Protein AF-A0A5B0G962-F1 (afdb_monomer)

Radius of gyration: 13.4 Å; Cα contacts (8 Å, |Δi|>4): 109; chains: 1; bounding box: 37×18×35 Å

Sequence (103 aa):
MNYVNLIIAFAFLAAAIVNLIGPPAIRAEFAKWGYPGWFRVTVATVELVGSILLFAPGAQRLGALILLVLTLGILASFARSKEWMRMQYPLVLLFLLATNVAA

Organism: NCBI:txid2603818

pLDDT: mean 95.38, std 4.85, range [69.88, 98.5]

Solvent-accessible surface area (backbone atoms only — not comparable to full-atom values): 5449 Å² total; per-residue (Å²): 131,59,72,66,49,54,54,52,22,52,53,31,39,52,49,14,50,52,35,59,72,42,54,72,70,55,49,49,51,41,49,73,73,72,44,60,83,64,52,44,46,52,50,15,51,52,29,38,52,17,25,53,24,43,73,38,89,94,36,30,59,60,11,33,51,52,45,39,57,51,41,52,51,52,50,51,50,34,58,75,71,66,40,67,85,68,41,60,62,56,51,53,52,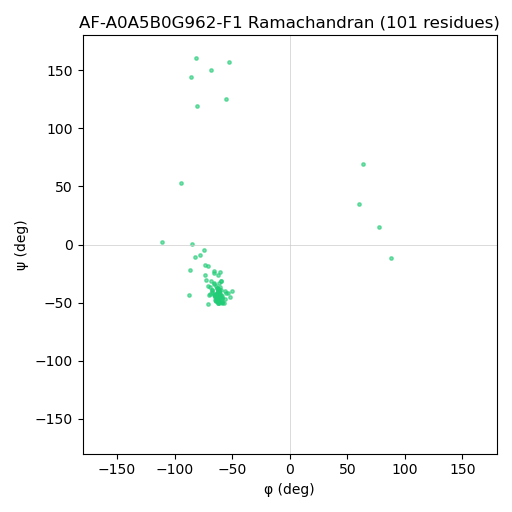40,51,54,30,54,57,56,59,75,105

Mean predicted aligned error: 2.64 Å

Foldseek 3Di:
DDPLLVVLLVVLLVQLVCLCVPDVVNQVLCVLLVHDSCVSNVLSVLSNVLSVLCVDPPRVLVSLVSVLVSLVVVVVSCVVVVVVVVCPVSVVSNVSSVVVNVD

Nearest PDB structures (foldseek):
  8tyw-assembly1_A  TM=3.397E-01  e=3.369E+00  Homo sapiens
  8t1w-assembly1_A  TM=2.686E-01  e=4.172E+00  Homo sapiens

Secondary structure (DSSP, 8-state):
--HHHHHHHHHHHHHHHHHHH--HHHHHHHHHTT--TTHHHHHHHHHHHHHHHTTSTTTHHHHHHHHHHHHHHHHHHHHHTT-GGGGHHHHHHHHHHHHHHT-

InterPro domains:
  IPR032808 DoxX family [PF13564] (5-98)

Structure (mmCIF, N/CA/C/O backbone):
data_AF-A0A5B0G962-F1
#
_entry.id   AF-A0A5B0G962-F1
#
loop_
_atom_site.group_PDB
_atom_site.id
_atom_site.type_symbol
_atom_site.label_atom_id
_atom_site.label_alt_id
_atom_site.label_comp_id
_atom_site.label_asym_id
_atom_site.label_entity_id
_atom_site.label_seq_id
_atom_site.pdbx_PDB_ins_code
_atom_site.Cartn_x
_atom_site.Cartn_y
_atom_site.Cartn_z
_atom_site.occupancy
_atom_site.B_iso_or_equiv
_atom_site.auth_seq_id
_atom_site.auth_comp_id
_atom_site.auth_asym_id
_atom_site.auth_atom_id
_atom_site.pdbx_PDB_model_num
ATOM 1 N N . MET A 1 1 ? -14.537 6.849 13.312 1.00 69.88 1 MET A N 1
ATOM 2 C CA . MET A 1 1 ? -13.204 6.492 12.773 1.00 69.88 1 MET A CA 1
ATOM 3 C C . MET A 1 1 ? -12.146 7.210 13.583 1.00 69.88 1 MET A C 1
ATOM 5 O O . MET A 1 1 ? -12.357 8.375 13.891 1.00 69.88 1 MET A O 1
ATOM 9 N N . ASN A 1 2 ? -11.051 6.540 13.940 1.00 86.06 2 ASN A N 1
ATOM 10 C CA . ASN A 1 2 ? -9.914 7.196 14.590 1.00 86.06 2 ASN A CA 1
ATOM 11 C C . ASN A 1 2 ? -9.018 7.890 13.539 1.00 86.06 2 ASN A C 1
ATOM 13 O O . ASN A 1 2 ? -9.081 7.573 12.349 1.00 86.06 2 ASN A O 1
ATOM 17 N N . TYR A 1 3 ? -8.189 8.845 13.973 1.00 91.69 3 TYR A N 1
ATOM 18 C CA . TYR A 1 3 ? -7.291 9.586 13.075 1.00 91.69 3 TYR A CA 1
ATOM 19 C C . TYR A 1 3 ? -6.300 8.671 12.340 1.00 91.69 3 TYR A C 1
ATOM 21 O O . TYR A 1 3 ? -5.965 8.926 11.187 1.00 91.69 3 TYR A O 1
ATOM 29 N N . VAL A 1 4 ? -5.892 7.566 12.972 1.00 92.94 4 VAL A N 1
ATOM 30 C CA . VAL A 1 4 ? -5.001 6.561 12.376 1.00 92.94 4 VAL A CA 1
ATOM 31 C C . VAL A 1 4 ? -5.627 5.935 11.125 1.00 92.94 4 VAL A C 1
ATOM 33 O O . VAL A 1 4 ? -4.970 5.894 10.087 1.00 92.94 4 VAL A O 1
ATOM 36 N N . ASN A 1 5 ? -6.905 5.533 11.168 1.00 93.44 5 ASN A N 1
ATOM 37 C CA . ASN A 1 5 ? -7.604 4.996 9.994 1.00 93.44 5 ASN A CA 1
ATOM 38 C C . ASN A 1 5 ? -7.657 6.001 8.850 1.00 93.44 5 ASN A C 1
ATOM 40 O O . ASN A 1 5 ? -7.506 5.599 7.705 1.00 93.44 5 ASN A O 1
ATOM 44 N N . LEU A 1 6 ? -7.862 7.289 9.143 1.00 94.94 6 LEU A N 1
ATOM 45 C CA . LEU A 1 6 ? -7.884 8.322 8.107 1.00 94.94 6 LEU A CA 1
ATOM 46 C C . LEU A 1 6 ? -6.517 8.442 7.428 1.00 94.94 6 LEU A C 1
ATOM 48 O O . LEU A 1 6 ? -6.445 8.403 6.203 1.00 94.94 6 LEU A O 1
ATOM 52 N N . ILE A 1 7 ? -5.439 8.525 8.212 1.00 96.19 7 ILE A N 1
ATOM 53 C CA . ILE A 1 7 ? -4.071 8.632 7.685 1.00 96.19 7 ILE A CA 1
ATOM 54 C C . ILE A 1 7 ? -3.743 7.430 6.794 1.00 96.19 7 ILE A C 1
ATOM 56 O O . ILE A 1 7 ? -3.307 7.608 5.658 1.00 96.19 7 ILE A O 1
ATOM 60 N N . ILE A 1 8 ? -3.993 6.213 7.287 1.00 97.06 8 ILE A N 1
ATOM 61 C CA . ILE A 1 8 ? -3.739 4.977 6.540 1.00 97.06 8 ILE A CA 1
ATOM 62 C C . ILE A 1 8 ? -4.603 4.938 5.276 1.00 97.06 8 ILE A C 1
ATOM 64 O O . ILE A 1 8 ? -4.085 4.715 4.184 1.00 97.06 8 ILE A O 1
ATOM 68 N N . ALA A 1 9 ? -5.910 5.178 5.398 1.00 97.06 9 ALA A N 1
ATOM 69 C CA . ALA A 1 9 ? -6.825 5.058 4.273 1.00 97.06 9 ALA A CA 1
ATOM 70 C C . ALA A 1 9 ? -6.473 6.033 3.146 1.00 97.06 9 ALA A C 1
ATOM 72 O O . ALA A 1 9 ? -6.408 5.615 1.995 1.00 97.06 9 ALA A O 1
ATOM 73 N N . PHE A 1 10 ? -6.171 7.298 3.454 1.00 97.88 10 PHE A N 1
ATOM 74 C CA . PHE A 1 10 ? -5.778 8.266 2.428 1.00 97.88 10 PHE A CA 1
ATOM 75 C C . PHE A 1 10 ? -4.403 7.971 1.821 1.00 97.88 10 PHE A C 1
ATOM 77 O O . PHE A 1 10 ? -4.236 8.134 0.613 1.00 97.88 10 PHE A O 1
ATOM 84 N N . ALA A 1 11 ? -3.439 7.494 2.616 1.00 97.94 11 ALA A N 1
ATOM 85 C CA . ALA A 1 11 ? -2.137 7.064 2.110 1.00 97.94 11 ALA A CA 1
ATOM 86 C C . ALA A 1 11 ? -2.276 5.935 1.074 1.00 97.94 11 ALA A C 1
ATOM 88 O O . ALA A 1 11 ? -1.755 6.042 -0.037 1.00 97.94 11 ALA A O 1
ATOM 89 N N . PHE A 1 12 ? -3.040 4.891 1.406 1.00 98.31 12 PHE A N 1
ATOM 90 C CA . PHE A 1 12 ? -3.275 3.770 0.495 1.00 98.31 12 PHE A CA 1
ATOM 91 C C . PHE A 1 12 ? -4.202 4.119 -0.667 1.00 98.31 12 PHE A C 1
ATOM 93 O O . PHE A 1 12 ? -4.011 3.592 -1.756 1.00 98.31 12 PHE A O 1
ATOM 100 N N . LEU A 1 13 ? -5.152 5.040 -0.493 1.00 98.00 13 LEU A N 1
ATOM 101 C CA . LEU A 1 13 ? -5.981 5.523 -1.596 1.00 98.00 13 LEU A CA 1
ATOM 102 C C . LEU A 1 13 ? -5.135 6.276 -2.634 1.00 98.00 13 LEU A C 1
ATOM 104 O O . LEU A 1 13 ? -5.276 6.047 -3.835 1.00 98.00 13 LEU A O 1
ATOM 108 N N . ALA A 1 14 ? -4.215 7.134 -2.184 1.00 98.12 14 ALA A N 1
ATOM 109 C CA . ALA A 1 14 ? -3.275 7.816 -3.069 1.00 98.12 14 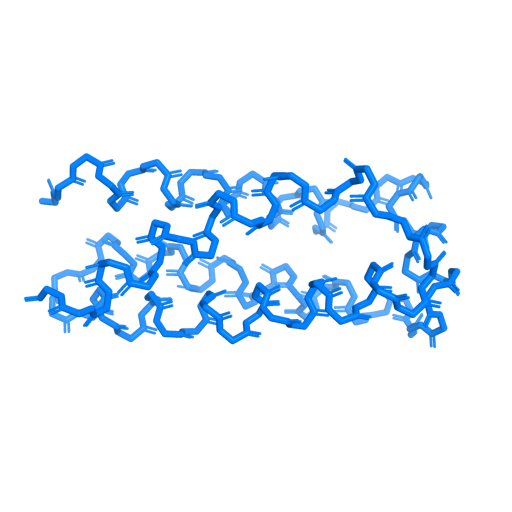ALA A CA 1
ATOM 110 C C . ALA A 1 14 ? -2.343 6.819 -3.779 1.00 98.12 14 ALA A C 1
ATOM 112 O O . ALA A 1 14 ? -2.156 6.915 -4.995 1.00 98.12 14 ALA A O 1
ATOM 113 N N . ALA A 1 15 ? -1.813 5.832 -3.047 1.00 97.75 15 ALA A N 1
ATOM 114 C CA . ALA A 1 15 ? -1.004 4.757 -3.619 1.00 97.75 15 ALA A CA 1
ATOM 115 C C . ALA A 1 15 ? -1.783 3.961 -4.677 1.00 97.75 15 ALA A C 1
ATOM 117 O O . ALA A 1 15 ? -1.284 3.790 -5.789 1.00 97.75 15 ALA A O 1
ATOM 118 N N . ALA A 1 16 ? -3.035 3.593 -4.389 1.00 98.25 16 ALA A N 1
ATOM 119 C CA . ALA A 1 16 ? -3.911 2.883 -5.310 1.00 98.25 16 ALA A CA 1
ATOM 120 C C . ALA A 1 16 ? -4.129 3.671 -6.606 1.00 98.25 16 ALA A C 1
ATOM 122 O O . ALA A 1 16 ? -4.020 3.109 -7.693 1.00 98.25 16 ALA A O 1
ATOM 123 N N . ILE A 1 17 ? -4.379 4.982 -6.522 1.00 98.31 17 ILE A N 1
ATOM 124 C CA . ILE A 1 17 ? -4.552 5.845 -7.701 1.00 98.31 17 ILE A CA 1
ATOM 125 C C . ILE A 1 17 ? -3.273 5.872 -8.545 1.00 98.31 17 ILE A C 1
ATOM 127 O O . ILE A 1 17 ? -3.324 5.659 -9.759 1.00 98.31 17 ILE A O 1
ATOM 131 N N . VAL A 1 18 ? -2.113 6.082 -7.916 1.00 97.94 18 VAL A N 1
ATOM 132 C CA . VAL A 1 18 ? -0.812 6.089 -8.604 1.00 97.94 18 VAL A CA 1
ATOM 133 C C . VAL A 1 18 ? -0.532 4.729 -9.253 1.00 97.94 18 VAL A C 1
ATOM 135 O O . VAL A 1 18 ? -0.132 4.663 -10.421 1.00 97.94 18 VAL A O 1
ATOM 138 N N . ASN A 1 19 ? -0.817 3.642 -8.536 1.00 97.75 19 ASN A N 1
ATOM 139 C CA . ASN A 1 19 ? -0.710 2.276 -9.025 1.00 97.75 19 ASN A CA 1
ATOM 140 C C . ASN A 1 19 ? -1.782 1.930 -10.059 1.00 97.75 19 ASN A C 1
ATOM 142 O O . ASN A 1 19 ? -1.560 1.002 -10.820 1.00 97.75 19 ASN A O 1
ATOM 146 N N . LEU A 1 20 ? -2.891 2.655 -10.189 1.00 97.31 20 LEU A N 1
ATOM 147 C CA . LEU A 1 20 ? -3.892 2.420 -11.234 1.00 97.31 20 LEU A CA 1
ATOM 148 C C . LEU A 1 20 ? -3.557 3.185 -12.522 1.00 97.31 20 LEU A C 1
ATOM 150 O O . LEU A 1 20 ? -3.545 2.592 -13.604 1.00 97.31 20 LEU A O 1
ATOM 154 N N . ILE A 1 21 ? -3.142 4.451 -12.402 1.00 97.81 21 ILE A N 1
ATOM 155 C CA . ILE A 1 21 ? -2.657 5.282 -13.520 1.00 97.81 21 ILE A CA 1
ATOM 156 C C . ILE A 1 21 ? -1.388 4.667 -14.127 1.00 97.81 21 ILE A C 1
ATOM 158 O O . ILE A 1 21 ? -1.290 4.428 -15.334 1.00 97.81 21 ILE A O 1
ATOM 162 N N . GLY A 1 22 ? -0.416 4.354 -13.270 1.00 97.00 22 GLY A N 1
ATOM 163 C CA . GLY A 1 22 ? 0.872 3.789 -13.662 1.00 97.00 22 GLY A CA 1
ATOM 164 C C . GLY A 1 22 ? 1.673 4.732 -14.535 1.00 97.00 22 GLY A C 1
ATOM 165 O O . GLY A 1 22 ? 1.874 4.426 -15.714 1.00 97.00 22 GLY A O 1
ATOM 166 N N . PRO A 1 23 ? 2.163 5.849 -13.981 1.00 97.62 23 PRO A N 1
ATOM 167 C CA . PRO A 1 23 ? 3.187 6.646 -14.638 1.00 97.62 23 PRO A CA 1
ATOM 168 C C . PRO A 1 23 ? 4.399 5.782 -15.040 1.00 97.62 23 PRO A C 1
ATOM 170 O O . PRO A 1 23 ? 4.644 4.746 -14.408 1.00 97.62 23 PRO A O 1
ATOM 173 N N . PRO A 1 24 ? 5.202 6.203 -16.036 1.00 97.75 24 PRO A N 1
ATOM 174 C CA . PRO A 1 24 ? 6.362 5.440 -16.505 1.00 97.75 24 PRO A CA 1
ATOM 175 C C . PRO A 1 24 ? 7.308 4.990 -15.382 1.00 97.75 24 PRO A C 1
ATOM 177 O O . PRO A 1 24 ? 7.729 3.836 -15.372 1.00 97.75 24 PRO A O 1
ATOM 180 N N . ALA A 1 25 ? 7.558 5.852 -14.390 1.00 96.31 25 ALA A N 1
ATOM 181 C CA . ALA A 1 25 ? 8.395 5.533 -13.231 1.00 96.31 25 ALA A CA 1
ATOM 182 C C . ALA A 1 25 ? 7.852 4.353 -12.402 1.00 96.31 25 ALA A C 1
ATOM 184 O O . ALA A 1 25 ? 8.606 3.460 -12.031 1.00 96.31 25 ALA A O 1
ATOM 185 N N . ILE A 1 26 ? 6.536 4.300 -12.169 1.00 96.81 26 ILE A N 1
ATOM 186 C CA . ILE A 1 26 ? 5.903 3.207 -11.415 1.00 96.81 26 ILE A CA 1
ATOM 187 C C . ILE A 1 26 ? 5.960 1.905 -12.213 1.00 96.81 26 ILE A C 1
ATOM 189 O O . ILE A 1 26 ? 6.288 0.856 -11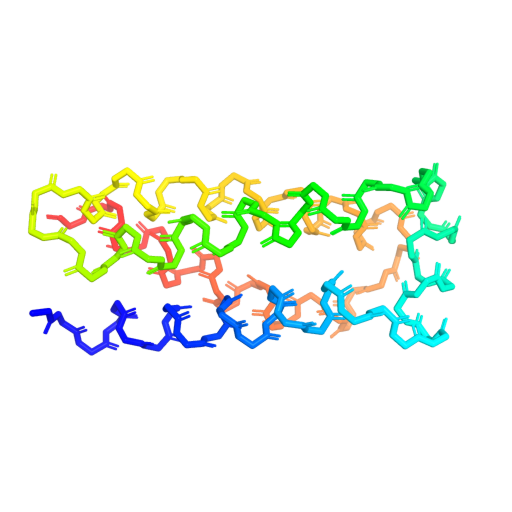.667 1.00 96.81 26 ILE A O 1
ATOM 193 N N . ARG A 1 27 ? 5.692 1.954 -13.524 1.00 97.44 27 ARG A N 1
ATOM 194 C CA . ARG A 1 27 ? 5.794 0.763 -14.387 1.00 97.44 27 ARG A CA 1
ATOM 195 C C . ARG A 1 27 ? 7.217 0.206 -14.415 1.00 97.44 27 ARG A C 1
ATOM 197 O O . ARG A 1 27 ? 7.384 -1.010 -14.347 1.00 97.44 27 ARG A O 1
ATOM 204 N N . ALA A 1 28 ? 8.218 1.085 -14.478 1.00 96.56 28 ALA A N 1
ATOM 205 C CA . ALA A 1 28 ? 9.624 0.703 -14.429 1.00 96.56 28 ALA A CA 1
ATOM 206 C C . ALA A 1 28 ? 9.993 0.039 -13.094 1.00 96.56 28 ALA A C 1
ATOM 208 O O . ALA A 1 28 ? 10.738 -0.937 -13.096 1.00 96.56 28 ALA A O 1
ATOM 209 N N . GLU A 1 29 ? 9.433 0.502 -11.974 1.00 95.25 29 GLU A N 1
ATOM 210 C CA . GLU A 1 29 ? 9.670 -0.106 -10.662 1.00 95.25 29 GLU A CA 1
ATOM 211 C C . GLU A 1 29 ? 9.134 -1.545 -10.586 1.00 95.25 29 GLU A C 1
ATOM 213 O O . GLU A 1 29 ? 9.863 -2.464 -10.219 1.00 95.25 29 GLU A O 1
ATOM 218 N N . PHE A 1 30 ? 7.889 -1.773 -11.020 1.00 96.50 30 PHE A N 1
ATOM 219 C CA . PHE A 1 30 ? 7.312 -3.123 -11.055 1.00 96.50 30 PHE A CA 1
ATOM 220 C C . PHE A 1 30 ? 8.088 -4.057 -11.995 1.00 96.50 30 PHE A C 1
ATOM 222 O O . PHE A 1 30 ? 8.332 -5.211 -11.642 1.00 96.50 30 PHE A O 1
ATOM 229 N N . ALA A 1 31 ? 8.531 -3.554 -13.153 1.00 96.81 31 ALA A N 1
ATOM 230 C CA . ALA A 1 31 ? 9.371 -4.314 -14.077 1.00 96.81 31 ALA A CA 1
ATOM 231 C C . ALA A 1 31 ? 10.740 -4.660 -13.464 1.00 96.81 31 ALA A C 1
ATOM 233 O O . ALA A 1 31 ? 11.194 -5.797 -13.572 1.00 96.81 31 ALA A O 1
ATOM 234 N N . LYS A 1 32 ? 11.373 -3.711 -12.763 1.00 95.69 32 LYS A N 1
ATOM 235 C CA . LYS A 1 32 ? 12.635 -3.909 -12.031 1.00 95.69 32 LYS A CA 1
ATOM 236 C C . LYS A 1 32 ? 12.507 -4.970 -10.937 1.00 95.69 32 LYS A C 1
ATOM 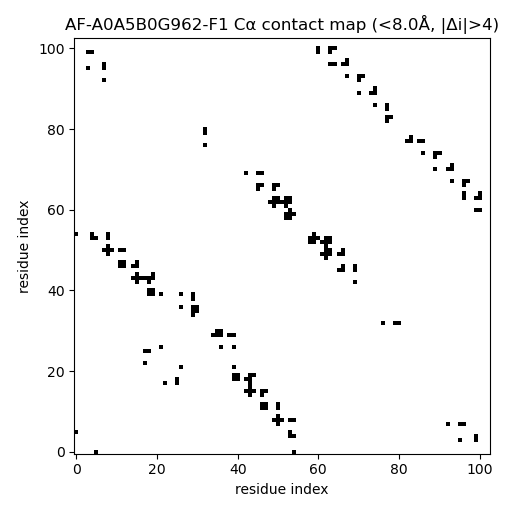238 O O . LYS A 1 32 ? 13.440 -5.741 -10.729 1.00 95.69 32 LYS A O 1
ATOM 243 N N . TRP A 1 33 ? 11.366 -5.045 -10.255 1.00 95.75 33 TRP A N 1
ATOM 244 C CA . TRP A 1 33 ? 11.087 -6.101 -9.274 1.00 95.75 33 TRP A CA 1
ATOM 245 C C . TRP A 1 33 ? 10.780 -7.468 -9.910 1.00 95.75 33 TRP A C 1
ATOM 247 O O . TRP A 1 33 ? 10.649 -8.460 -9.193 1.00 95.75 33 TRP A O 1
ATOM 257 N N . GLY A 1 34 ? 10.703 -7.542 -11.243 1.00 96.19 34 GLY A N 1
ATOM 258 C CA . GLY A 1 34 ? 10.389 -8.761 -11.986 1.00 96.19 34 GLY A CA 1
ATOM 259 C C . GLY A 1 34 ? 8.902 -9.115 -11.978 1.00 96.19 34 GLY A C 1
ATOM 260 O O . GLY A 1 34 ? 8.546 -10.246 -12.305 1.00 96.19 34 GLY A O 1
ATOM 261 N N . TYR A 1 35 ? 8.027 -8.178 -11.598 1.00 96.31 35 TYR A N 1
ATOM 262 C CA . TYR A 1 35 ? 6.586 -8.392 -11.622 1.00 96.31 35 TYR A CA 1
ATOM 263 C C . TYR A 1 35 ? 6.001 -8.085 -13.005 1.00 96.31 35 TYR A C 1
ATOM 265 O O . TYR A 1 35 ? 6.426 -7.136 -13.671 1.00 96.31 35 TYR A O 1
ATOM 273 N N . PRO A 1 36 ? 4.983 -8.842 -13.446 1.00 95.50 36 PRO A N 1
ATOM 274 C CA . PRO A 1 36 ? 4.305 -8.546 -14.696 1.00 95.50 36 PRO A CA 1
ATOM 275 C C . PRO A 1 36 ? 3.514 -7.234 -14.582 1.00 95.50 36 PRO A C 1
ATOM 277 O O . PRO A 1 36 ? 3.002 -6.885 -13.519 1.00 95.50 36 PRO A O 1
ATOM 280 N N . GLY A 1 37 ? 3.355 -6.512 -15.695 1.00 90.81 37 GLY A N 1
ATOM 281 C CA . GLY A 1 37 ? 2.752 -5.171 -15.691 1.00 90.81 37 GLY A CA 1
ATOM 282 C C . GLY A 1 37 ? 1.308 -5.096 -15.168 1.00 90.81 37 GLY A C 1
ATOM 283 O O . GLY A 1 37 ? 0.888 -4.039 -14.691 1.00 90.81 37 GLY A O 1
ATOM 284 N N . TRP A 1 38 ? 0.556 -6.202 -15.217 1.00 94.56 38 TRP A N 1
ATOM 285 C CA . TRP A 1 38 ? -0.797 -6.296 -14.657 1.00 94.56 38 TRP A CA 1
ATOM 286 C C . TRP A 1 38 ? -0.801 -6.357 -13.124 1.00 94.56 38 TRP A C 1
ATOM 288 O O . TRP A 1 38 ? -1.763 -5.903 -12.508 1.00 94.56 38 TRP A O 1
ATOM 298 N N . PHE A 1 39 ? 0.277 -6.844 -12.496 1.00 96.81 39 PHE A N 1
ATOM 299 C CA . PHE A 1 39 ? 0.348 -7.026 -11.044 1.00 96.81 39 PHE A CA 1
ATOM 300 C C . PHE A 1 39 ? 0.194 -5.702 -10.293 1.00 96.81 39 PHE A C 1
ATOM 302 O O . PHE A 1 39 ? -0.453 -5.642 -9.253 1.00 96.81 39 PHE A O 1
ATOM 309 N N . ARG A 1 40 ? 0.689 -4.608 -10.879 1.00 97.19 40 ARG A N 1
ATOM 310 C CA . ARG A 1 40 ? 0.466 -3.242 -10.391 1.00 97.19 40 ARG A CA 1
ATOM 311 C C . ARG A 1 40 ? -1.027 -2.919 -10.210 1.00 97.19 40 ARG A C 1
ATOM 313 O O . ARG A 1 40 ? -1.400 -2.314 -9.212 1.00 97.19 40 ARG A O 1
ATOM 3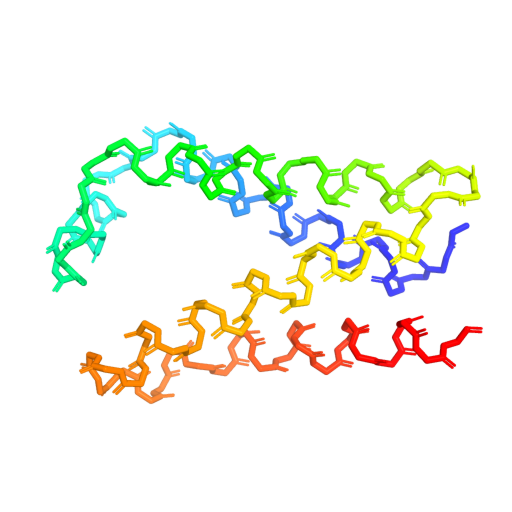20 N N . VAL A 1 41 ? -1.882 -3.338 -11.146 1.00 97.88 41 VAL A N 1
ATOM 321 C CA . VAL A 1 41 ? -3.338 -3.113 -11.072 1.00 97.88 41 VAL A CA 1
ATOM 322 C C . VAL A 1 41 ? -3.967 -3.985 -9.984 1.00 97.88 41 VAL A C 1
ATOM 324 O O . VAL A 1 41 ? -4.868 -3.532 -9.280 1.00 97.88 41 VAL A O 1
ATOM 327 N N . THR A 1 42 ? -3.465 -5.206 -9.788 1.00 98.00 42 THR A N 1
ATOM 328 C CA . THR A 1 42 ? -3.865 -6.060 -8.661 1.00 98.00 42 THR A CA 1
ATOM 329 C C . THR A 1 42 ? -3.523 -5.404 -7.326 1.00 98.00 42 THR A C 1
ATOM 331 O 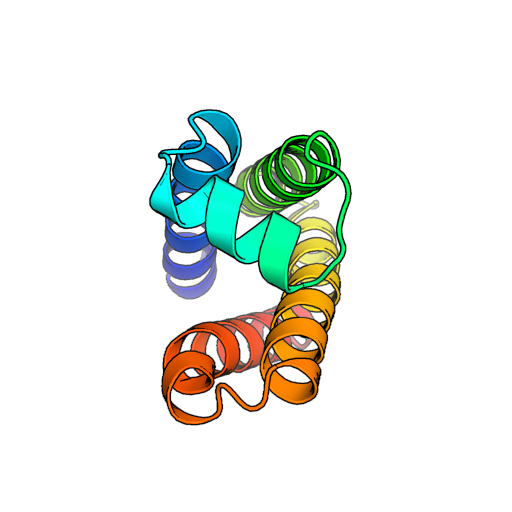O . THR A 1 42 ? -4.403 -5.291 -6.479 1.00 98.00 42 THR A O 1
ATOM 334 N N . VAL A 1 43 ? -2.295 -4.898 -7.164 1.00 98.06 43 VAL A N 1
ATOM 335 C CA . VAL A 1 43 ? -1.877 -4.141 -5.971 1.00 98.06 43 VAL A CA 1
ATOM 336 C C . VAL A 1 43 ? -2.793 -2.935 -5.758 1.00 98.06 43 VAL A C 1
ATOM 338 O O . VAL A 1 43 ? -3.382 -2.824 -4.689 1.00 98.06 43 VAL A O 1
ATOM 341 N N . ALA A 1 44 ? -3.025 -2.117 -6.792 1.00 98.25 44 ALA A N 1
ATOM 342 C CA . ALA A 1 44 ? -3.926 -0.963 -6.715 1.00 98.25 44 ALA A CA 1
ATOM 343 C C . ALA A 1 44 ? -5.340 -1.341 -6.246 1.00 98.25 44 ALA A C 1
ATOM 345 O O . ALA A 1 44 ? -5.942 -0.646 -5.433 1.00 98.25 44 ALA A O 1
ATOM 346 N N . THR A 1 45 ? -5.873 -2.456 -6.750 1.00 98.38 45 THR A N 1
ATOM 347 C CA . THR A 1 45 ? -7.212 -2.939 -6.388 1.00 98.38 45 THR A CA 1
ATOM 348 C C . THR A 1 45 ? -7.263 -3.352 -4.920 1.00 98.38 45 THR A C 1
ATOM 350 O O . THR A 1 45 ? -8.206 -3.000 -4.216 1.00 98.38 45 THR A O 1
ATOM 353 N N . VAL A 1 46 ? -6.240 -4.057 -4.434 1.00 98.44 46 VAL A N 1
ATOM 354 C CA . VAL A 1 46 ? -6.158 -4.483 -3.031 1.00 98.44 46 VAL A CA 1
ATOM 355 C C . VAL A 1 46 ? -5.970 -3.283 -2.095 1.00 98.44 46 VAL A C 1
ATOM 357 O O . VAL A 1 46 ? -6.631 -3.217 -1.060 1.00 98.44 46 VAL A O 1
ATOM 360 N N . GLU A 1 47 ? -5.141 -2.304 -2.469 1.00 98.50 47 GLU A N 1
ATOM 361 C CA . GLU A 1 47 ? -4.973 -1.043 -1.730 1.00 98.50 47 GLU A CA 1
ATOM 362 C C . GLU A 1 47 ? -6.285 -0.245 -1.660 1.00 98.50 47 GLU A C 1
ATOM 364 O O . GLU A 1 47 ? -6.664 0.257 -0.598 1.00 98.50 47 GLU A O 1
ATOM 369 N N . LEU A 1 48 ? -7.019 -0.168 -2.774 1.00 98.38 48 LEU A N 1
ATOM 370 C CA . LEU A 1 48 ? -8.312 0.510 -2.846 1.00 98.38 48 LEU A CA 1
ATOM 371 C C . LEU A 1 48 ? -9.365 -0.189 -1.976 1.00 98.38 48 LEU A C 1
ATOM 373 O O . LEU A 1 48 ? -10.038 0.460 -1.181 1.00 98.38 48 LEU A O 1
ATOM 377 N N . VAL A 1 49 ? -9.490 -1.515 -2.077 1.00 98.31 49 VAL A N 1
ATOM 378 C CA . VAL A 1 49 ? -10.438 -2.285 -1.256 1.00 98.31 49 VAL A CA 1
ATOM 379 C C . VAL A 1 49 ? -10.091 -2.152 0.225 1.00 98.31 49 VAL A C 1
ATOM 381 O O . VAL A 1 49 ? -10.960 -1.822 1.029 1.00 98.31 49 VAL A O 1
ATOM 384 N N . GLY A 1 50 ? -8.822 -2.348 0.593 1.00 97.94 50 GLY A N 1
ATOM 385 C CA . GLY A 1 50 ? -8.371 -2.228 1.977 1.00 97.94 50 GLY A CA 1
ATOM 386 C C . GLY A 1 50 ? -8.627 -0.837 2.560 1.00 97.94 50 GLY A C 1
ATOM 387 O O . GLY A 1 50 ? -9.143 -0.729 3.672 1.00 97.94 50 GLY A O 1
ATOM 388 N N . SER A 1 51 ? -8.345 0.227 1.799 1.00 97.50 51 SER A N 1
ATOM 389 C CA . SER A 1 51 ? -8.595 1.608 2.236 1.00 97.50 51 SER A CA 1
ATOM 390 C C . SER A 1 51 ? -10.086 1.933 2.363 1.00 97.50 51 SER A C 1
ATOM 392 O O . SER A 1 51 ? -10.474 2.558 3.348 1.00 97.50 51 SER A O 1
ATOM 394 N N . ILE A 1 52 ? -10.944 1.458 1.452 1.00 97.00 52 ILE A N 1
ATOM 395 C CA . ILE A 1 52 ? -12.406 1.616 1.560 1.00 97.00 52 ILE A CA 1
ATOM 396 C C . ILE A 1 52 ? -12.948 0.893 2.800 1.00 97.00 52 ILE A C 1
ATOM 398 O O . ILE A 1 52 ? -13.764 1.452 3.536 1.00 97.00 52 ILE A O 1
ATOM 402 N N . LEU A 1 53 ? -12.467 -0.321 3.087 1.00 96.62 53 LEU A N 1
ATOM 403 C CA . LEU A 1 53 ? -12.895 -1.085 4.263 1.00 96.62 53 LEU A CA 1
ATOM 404 C C . LEU A 1 53 ? -12.556 -0.386 5.590 1.00 96.62 53 LEU A C 1
ATOM 406 O O . LEU A 1 53 ? -13.286 -0.563 6.563 1.00 96.62 53 LEU A O 1
ATOM 410 N N . LEU A 1 54 ? -11.522 0.464 5.641 1.00 96.00 54 LEU A N 1
ATOM 411 C CA . LEU A 1 54 ? -11.225 1.283 6.828 1.00 96.00 54 LEU A CA 1
ATOM 412 C C . LEU A 1 54 ? -12.310 2.331 7.135 1.00 96.00 54 LEU A C 1
ATOM 414 O O . LEU A 1 54 ? -12.428 2.758 8.290 1.00 96.00 54 LEU A O 1
ATOM 418 N N . PHE A 1 55 ? -13.111 2.725 6.139 1.00 93.88 55 PHE A N 1
ATOM 419 C CA . PHE A 1 55 ? -14.271 3.605 6.318 1.00 93.88 55 PHE A CA 1
ATOM 420 C C . PHE A 1 55 ? -15.551 2.840 6.687 1.00 93.88 55 PHE A C 1
ATOM 422 O O . PHE A 1 55 ? -16.456 3.425 7.282 1.00 93.88 55 PHE A O 1
ATOM 429 N N . ALA A 1 56 ? -15.633 1.542 6.381 1.00 92.94 56 ALA A N 1
ATOM 430 C CA . ALA A 1 56 ? -16.829 0.729 6.585 1.00 92.94 56 ALA A CA 1
ATOM 431 C C . ALA A 1 56 ? -16.976 0.258 8.051 1.00 92.94 56 ALA A C 1
ATOM 433 O O . ALA A 1 56 ? -16.111 -0.472 8.549 1.00 92.94 56 ALA A O 1
ATOM 434 N N . PRO A 1 57 ? -18.067 0.622 8.759 1.00 89.50 57 PRO A N 1
ATOM 435 C CA . PRO A 1 57 ? -18.339 0.148 10.117 1.00 89.50 57 PRO A CA 1
ATOM 436 C C . PRO A 1 57 ? -18.352 -1.384 10.213 1.00 89.50 57 PRO A C 1
ATOM 438 O O . PRO A 1 57 ? -19.089 -2.044 9.491 1.00 89.50 57 PRO A O 1
ATOM 441 N N . GLY A 1 58 ? -17.537 -1.949 11.107 1.00 91.38 58 GLY A N 1
ATOM 442 C CA . GLY A 1 58 ? -17.454 -3.394 11.345 1.00 91.38 58 GLY A CA 1
ATOM 443 C C . GLY A 1 58 ? -16.458 -4.137 10.449 1.00 91.38 58 GLY A C 1
ATOM 444 O O . GLY A 1 58 ? -16.116 -5.274 10.759 1.00 91.38 58 GLY A O 1
ATOM 445 N N . ALA A 1 59 ? -15.936 -3.507 9.390 1.00 94.25 59 ALA A N 1
ATOM 446 C CA . ALA A 1 59 ? -14.977 -4.127 8.471 1.00 94.25 59 ALA A CA 1
ATOM 447 C C . ALA A 1 59 ? -13.556 -3.540 8.559 1.00 94.25 59 ALA A C 1
ATOM 449 O O . ALA A 1 59 ? -12.655 -3.984 7.844 1.00 94.25 59 ALA A O 1
ATOM 450 N N . GLN A 1 60 ? -13.316 -2.581 9.461 1.00 94.94 60 GLN A N 1
ATOM 451 C CA . GLN A 1 60 ? -12.042 -1.858 9.517 1.00 94.94 60 GLN A CA 1
ATOM 452 C C . GLN A 1 60 ? -10.851 -2.771 9.817 1.00 94.94 60 GLN A C 1
ATOM 454 O O . GLN A 1 60 ? -9.815 -2.647 9.170 1.00 94.94 60 GLN A O 1
ATOM 459 N N . ARG A 1 61 ? -10.999 -3.729 10.743 1.00 94.75 61 ARG A N 1
ATOM 460 C CA . ARG A 1 61 ? -9.924 -4.688 11.059 1.00 94.75 61 ARG A CA 1
ATOM 461 C C . ARG A 1 61 ? -9.538 -5.539 9.850 1.00 94.75 61 ARG A C 1
ATOM 463 O O . ARG A 1 61 ? -8.356 -5.782 9.634 1.00 94.75 61 ARG A O 1
ATOM 470 N N . LEU A 1 62 ? -10.515 -5.946 9.036 1.00 96.62 62 LEU A N 1
ATOM 471 C CA . LEU A 1 62 ? -10.250 -6.684 7.801 1.00 96.62 62 LEU A CA 1
ATOM 472 C C . LEU A 1 62 ? -9.485 -5.813 6.796 1.00 96.62 62 LEU A C 1
ATOM 474 O O . LEU A 1 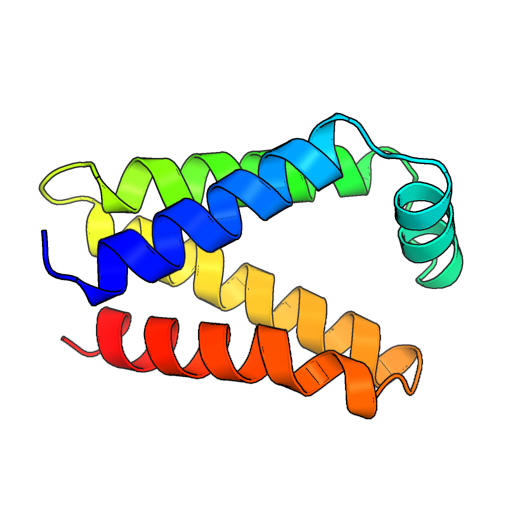62 ? -8.486 -6.265 6.241 1.00 96.62 62 LEU A O 1
ATOM 478 N N . GLY A 1 63 ? -9.904 -4.556 6.614 1.00 96.94 63 GLY A N 1
ATOM 479 C CA . GLY A 1 63 ? -9.184 -3.589 5.782 1.00 96.94 63 GLY A CA 1
ATOM 480 C C . GLY A 1 63 ? -7.732 -3.399 6.229 1.00 96.94 63 GLY A C 1
ATOM 481 O O . GLY A 1 63 ? -6.816 -3.500 5.415 1.00 96.94 63 GLY A O 1
ATOM 482 N N . ALA A 1 64 ? -7.506 -3.216 7.532 1.00 96.94 64 ALA A N 1
ATOM 483 C CA . ALA A 1 64 ? -6.170 -3.066 8.101 1.00 96.94 64 ALA A CA 1
ATOM 484 C C . ALA A 1 64 ? -5.300 -4.321 7.899 1.00 96.94 64 ALA A C 1
ATOM 486 O O . ALA A 1 64 ? -4.142 -4.199 7.511 1.00 96.94 64 ALA A O 1
ATOM 487 N N . LEU A 1 65 ? -5.847 -5.528 8.081 1.00 97.56 65 LEU A N 1
ATOM 488 C CA . LEU A 1 65 ? -5.119 -6.781 7.840 1.00 97.56 65 LEU A CA 1
ATOM 489 C C . LEU A 1 65 ? -4.704 -6.948 6.373 1.00 97.56 65 LEU A C 1
ATOM 491 O O . LEU A 1 65 ? -3.565 -7.322 6.096 1.00 97.56 65 LEU A O 1
ATOM 495 N N . ILE A 1 66 ? -5.601 -6.638 5.435 1.00 98.12 66 ILE A N 1
ATOM 496 C CA . ILE A 1 66 ? -5.306 -6.690 3.996 1.00 98.12 66 ILE A CA 1
ATOM 497 C C . ILE A 1 66 ? -4.138 -5.755 3.661 1.00 98.12 66 ILE A C 1
ATOM 499 O O . ILE A 1 66 ? -3.163 -6.170 3.029 1.00 98.12 66 ILE A O 1
ATOM 503 N N . LEU A 1 67 ? -4.211 -4.505 4.124 1.00 98.38 67 LEU A N 1
ATOM 504 C CA . LEU A 1 67 ? -3.168 -3.506 3.891 1.00 98.38 67 LEU A CA 1
ATOM 505 C C . LEU A 1 67 ? -1.852 -3.870 4.593 1.00 98.38 67 LEU A C 1
ATOM 507 O O . LEU A 1 67 ? -0.779 -3.613 4.047 1.00 98.38 67 LEU A O 1
ATOM 511 N N . LEU A 1 68 ? -1.905 -4.509 5.766 1.00 98.12 68 LEU A N 1
ATOM 512 C CA . LEU A 1 68 ? -0.725 -4.988 6.491 1.00 98.12 68 LEU A CA 1
ATOM 513 C C . LEU A 1 68 ? 0.040 -6.030 5.669 1.00 98.12 68 LEU A C 1
ATOM 515 O O . LEU A 1 68 ? 1.242 -5.878 5.448 1.00 98.12 68 LEU A O 1
ATOM 519 N N . VAL A 1 69 ? -0.658 -7.050 5.163 1.00 98.19 69 VAL A N 1
ATOM 520 C CA . VAL A 1 69 ? -0.058 -8.098 4.322 1.00 98.19 69 VAL A CA 1
ATOM 521 C C . VAL A 1 69 ? 0.530 -7.501 3.044 1.00 98.19 69 VAL A C 1
ATOM 523 O O . VAL A 1 69 ? 1.651 -7.835 2.658 1.00 98.19 69 VAL A O 1
ATOM 526 N N . LEU A 1 70 ? -0.185 -6.568 2.413 1.00 98.06 70 LEU A N 1
ATOM 527 C CA . LEU A 1 70 ? 0.302 -5.879 1.220 1.00 98.06 70 LEU A CA 1
ATOM 528 C C . LEU A 1 70 ? 1.576 -5.068 1.511 1.00 98.06 70 LEU A C 1
ATOM 530 O O . LEU A 1 70 ? 2.540 -5.139 0.748 1.00 98.06 70 LEU A O 1
ATOM 534 N N . THR A 1 71 ? 1.624 -4.364 2.645 1.00 98.38 71 THR A N 1
ATOM 535 C CA . THR A 1 71 ? 2.799 -3.585 3.076 1.00 98.38 71 THR A CA 1
ATOM 536 C C . THR A 1 71 ? 4.021 -4.473 3.298 1.00 98.38 71 THR A C 1
ATOM 538 O O . THR A 1 71 ? 5.131 -4.103 2.910 1.00 98.38 71 THR A O 1
ATOM 541 N N . LEU A 1 72 ? 3.834 -5.673 3.858 1.00 98.25 72 LEU A N 1
ATOM 542 C CA . LEU A 1 72 ? 4.908 -6.664 3.975 1.00 98.25 72 LEU A CA 1
ATOM 543 C C . LEU A 1 72 ? 5.440 -7.086 2.596 1.00 98.25 72 LEU A C 1
ATOM 545 O O . LEU A 1 72 ? 6.653 -7.186 2.413 1.00 98.25 72 LEU A O 1
ATOM 549 N N . GLY A 1 73 ? 4.560 -7.263 1.606 1.00 97.38 73 GLY A N 1
ATOM 550 C CA . GLY A 1 73 ? 4.955 -7.533 0.219 1.00 97.38 73 GLY A CA 1
ATOM 551 C C . GLY A 1 73 ? 5.762 -6.393 -0.420 1.00 97.38 73 GLY A C 1
ATOM 552 O O . GLY A 1 73 ? 6.756 -6.643 -1.110 1.00 97.38 73 GLY A O 1
ATOM 553 N N . ILE A 1 74 ? 5.393 -5.135 -0.149 1.00 96.56 74 ILE A N 1
ATOM 554 C CA . ILE A 1 74 ? 6.159 -3.954 -0.588 1.00 96.56 74 ILE A CA 1
ATOM 555 C C . ILE A 1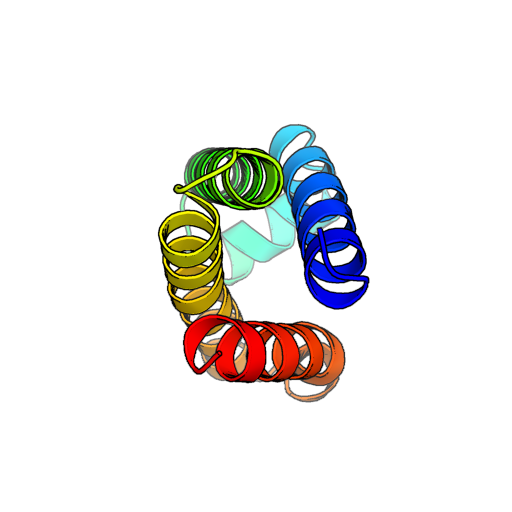 74 ? 7.558 -3.964 0.039 1.00 96.56 74 ILE A C 1
ATOM 557 O O . ILE A 1 74 ? 8.556 -3.818 -0.667 1.00 96.56 74 ILE A O 1
ATOM 561 N N . LEU A 1 75 ? 7.648 -4.181 1.353 1.00 97.75 75 LEU A N 1
ATOM 562 C CA . LEU A 1 75 ? 8.926 -4.236 2.067 1.00 97.75 75 LEU A CA 1
ATOM 563 C C . LEU A 1 75 ? 9.822 -5.370 1.559 1.00 97.75 75 LEU A C 1
ATOM 565 O O . LEU A 1 75 ? 11.015 -5.153 1.351 1.00 97.75 75 LEU A O 1
ATOM 569 N N . ALA A 1 76 ? 9.255 -6.547 1.286 1.00 97.19 76 ALA A N 1
ATOM 570 C CA . ALA A 1 76 ? 9.985 -7.658 0.679 1.00 97.19 76 ALA A CA 1
ATOM 571 C C . ALA A 1 76 ? 10.531 -7.293 -0.713 1.00 97.19 76 ALA A C 1
ATOM 573 O O . ALA A 1 76 ? 11.675 -7.620 -1.038 1.00 97.19 76 ALA A O 1
ATOM 574 N N . SER A 1 77 ? 9.746 -6.562 -1.512 1.00 96.38 77 SER A N 1
ATOM 575 C CA . SER A 1 77 ? 10.162 -6.088 -2.838 1.00 96.38 77 SER A CA 1
ATOM 576 C C . SER A 1 77 ? 11.340 -5.112 -2.736 1.00 96.38 77 SER A C 1
ATOM 578 O O . SER A 1 77 ? 12.354 -5.317 -3.403 1.00 96.38 77 SER A O 1
ATOM 580 N N . PHE A 1 78 ? 11.269 -4.132 -1.825 1.00 96.19 78 PHE A N 1
ATOM 581 C CA . PHE A 1 78 ? 12.380 -3.211 -1.554 1.00 96.19 78 PHE A CA 1
ATOM 582 C C . PHE A 1 78 ? 13.618 -3.904 -0.977 1.00 96.19 78 PHE A C 1
ATOM 584 O O . PHE A 1 78 ? 14.743 -3.523 -1.300 1.00 96.19 78 PHE A O 1
ATOM 591 N N . ALA A 1 79 ? 13.445 -4.925 -0.134 1.00 96.12 79 ALA A N 1
ATOM 592 C CA . ALA A 1 79 ? 14.564 -5.671 0.435 1.00 96.12 79 ALA A CA 1
ATOM 593 C C . ALA A 1 79 ? 15.313 -6.440 -0.657 1.00 96.12 79 ALA A C 1
ATOM 595 O O . ALA A 1 79 ? 16.543 -6.401 -0.722 1.00 96.12 79 ALA A O 1
ATOM 596 N N . ARG A 1 80 ? 14.571 -7.075 -1.573 1.00 96.06 80 ARG A N 1
ATOM 597 C CA . ARG A 1 80 ? 15.138 -7.796 -2.718 1.00 96.06 80 ARG A CA 1
ATOM 598 C C . ARG A 1 80 ? 15.890 -6.867 -3.673 1.00 96.06 80 ARG A C 1
ATOM 600 O O . ARG A 1 80 ? 16.933 -7.258 -4.193 1.00 96.06 80 ARG A O 1
ATOM 607 N N . SER A 1 81 ? 15.393 -5.649 -3.887 1.00 94.50 81 SER A N 1
ATOM 608 C CA . SER A 1 81 ? 16.044 -4.636 -4.728 1.00 94.50 81 SER A CA 1
ATOM 609 C C . SER A 1 81 ? 17.107 -3.799 -3.999 1.00 94.50 81 SER A C 1
ATOM 611 O O . SER A 1 81 ? 17.739 -2.956 -4.636 1.00 94.50 81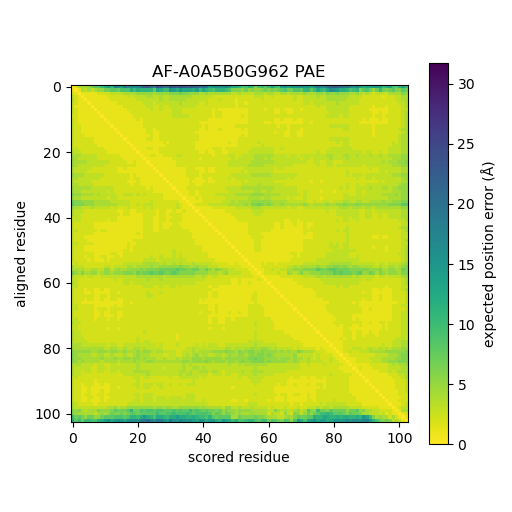 SER A O 1
ATOM 613 N N . LYS A 1 82 ? 17.352 -4.055 -2.702 1.00 94.94 82 LYS A N 1
ATOM 614 C CA . LYS A 1 82 ? 18.314 -3.345 -1.833 1.00 94.94 82 LYS A CA 1
ATOM 615 C C . LYS A 1 82 ? 18.028 -1.845 -1.680 1.00 94.94 82 LYS A C 1
ATOM 617 O O . LYS A 1 82 ? 18.939 -1.030 -1.550 1.00 94.94 82 LYS A O 1
ATOM 622 N N . GLU A 1 83 ? 16.754 -1.470 -1.662 1.00 92.81 83 GLU A N 1
ATOM 623 C CA . GLU A 1 83 ? 16.291 -0.078 -1.600 1.00 92.81 83 GLU A CA 1
ATOM 624 C C . GLU A 1 83 ? 15.990 0.388 -0.170 1.00 92.81 83 GLU A C 1
ATOM 626 O O . GLU A 1 83 ? 14.916 0.911 0.129 1.00 92.81 83 GLU A O 1
ATOM 631 N N . TRP A 1 84 ? 16.956 0.212 0.732 1.00 92.62 84 TRP A N 1
ATOM 632 C CA . TRP A 1 84 ? 16.784 0.404 2.179 1.00 92.62 84 TRP A CA 1
ATOM 633 C C . TRP A 1 84 ? 16.270 1.796 2.562 1.00 92.62 84 TRP A C 1
ATOM 635 O O . TRP A 1 84 ? 15.379 1.925 3.397 1.00 92.62 84 TRP A O 1
ATOM 645 N N . MET A 1 85 ? 16.761 2.847 1.899 1.00 93.75 85 MET A N 1
ATOM 646 C CA . MET A 1 85 ? 16.338 4.227 2.173 1.00 93.75 85 MET A CA 1
ATOM 647 C C . MET A 1 85 ? 14.868 4.496 1.813 1.00 93.75 85 MET A C 1
ATOM 649 O O . MET A 1 85 ? 14.241 5.375 2.398 1.00 93.75 85 MET A O 1
ATOM 653 N N . ARG A 1 86 ? 14.281 3.730 0.883 1.00 92.88 86 ARG A N 1
ATOM 654 C CA . ARG A 1 86 ? 12.870 3.880 0.483 1.00 92.88 86 ARG A CA 1
ATOM 655 C C . ARG A 1 86 ? 11.909 3.167 1.437 1.00 92.88 86 ARG A C 1
ATOM 657 O O . ARG A 1 86 ? 10.707 3.411 1.372 1.00 92.88 86 ARG A O 1
ATOM 664 N N . MET A 1 87 ? 12.420 2.343 2.355 1.00 95.69 87 MET A N 1
ATOM 665 C CA . MET A 1 87 ? 11.600 1.593 3.313 1.00 95.69 87 MET A CA 1
ATOM 666 C C . MET A 1 87 ? 11.007 2.456 4.426 1.00 95.69 87 MET A C 1
ATOM 668 O O . MET A 1 87 ? 10.042 2.030 5.052 1.00 95.69 87 MET A O 1
ATOM 672 N N . GLN A 1 88 ? 11.528 3.665 4.655 1.00 96.44 88 GLN A N 1
ATOM 673 C CA . GLN A 1 88 ? 11.050 4.557 5.717 1.00 96.44 88 GLN A CA 1
ATOM 674 C C . GLN A 1 88 ? 9.528 4.766 5.681 1.00 96.44 88 GLN A C 1
ATOM 676 O O . GLN A 1 88 ? 8.859 4.636 6.701 1.00 96.44 88 GLN A O 1
ATOM 681 N N . TYR A 1 89 ? 8.964 5.012 4.495 1.00 94.88 89 TYR A N 1
ATOM 682 C CA . TYR A 1 89 ? 7.537 5.281 4.342 1.00 94.88 89 TYR A CA 1
ATOM 683 C C . TYR A 1 89 ? 6.672 4.023 4.573 1.00 94.88 89 TYR A C 1
ATOM 685 O O . TYR A 1 89 ? 5.791 4.071 5.434 1.00 94.88 89 TYR A O 1
ATOM 693 N N . PRO A 1 90 ? 6.938 2.870 3.921 1.00 96.56 90 PRO A N 1
ATOM 694 C CA . PRO A 1 90 ? 6.223 1.632 4.229 1.00 96.56 90 PRO A CA 1
ATOM 695 C C . PRO A 1 90 ? 6.380 1.158 5.679 1.00 96.56 90 PRO A C 1
ATOM 697 O O . PRO A 1 90 ? 5.445 0.574 6.211 1.00 96.56 90 PRO A O 1
ATOM 700 N N . LEU A 1 91 ? 7.517 1.407 6.341 1.00 97.88 91 LEU A N 1
ATOM 701 C CA . LEU A 1 91 ? 7.711 1.036 7.750 1.00 97.88 91 LEU A CA 1
ATOM 702 C C . LEU A 1 91 ? 6.809 1.843 8.690 1.00 97.88 91 LEU A C 1
ATOM 704 O O . LEU A 1 91 ? 6.246 1.277 9.626 1.00 97.88 91 LEU A O 1
ATOM 708 N N . VAL A 1 92 ? 6.619 3.139 8.422 1.00 97.62 92 VAL A N 1
ATOM 709 C CA . VAL A 1 92 ? 5.651 3.958 9.168 1.00 97.62 92 VAL A CA 1
ATOM 710 C C . VAL A 1 92 ? 4.235 3.419 8.966 1.00 97.62 92 VAL A C 1
ATOM 712 O O . VAL A 1 92 ? 3.509 3.231 9.941 1.00 97.62 92 VAL A O 1
ATOM 715 N N . LEU A 1 93 ? 3.850 3.104 7.724 1.00 97.62 93 LEU A N 1
ATOM 716 C CA . LEU A 1 93 ? 2.536 2.516 7.445 1.00 97.62 93 LEU A CA 1
ATOM 717 C C . LEU A 1 93 ? 2.360 1.152 8.120 1.00 97.62 93 LEU A C 1
ATOM 719 O O . LEU A 1 93 ? 1.307 0.901 8.699 1.00 97.62 93 LEU A O 1
ATOM 723 N N . LEU A 1 94 ? 3.391 0.304 8.110 1.00 97.69 94 LEU A N 1
ATOM 724 C CA . LEU A 1 94 ? 3.387 -0.993 8.783 1.00 97.69 94 LEU A CA 1
ATOM 725 C C . LEU A 1 94 ? 3.147 -0.834 10.287 1.00 97.69 94 LEU A C 1
ATOM 727 O O . LEU A 1 94 ? 2.316 -1.540 10.849 1.00 97.69 94 LEU A O 1
ATOM 731 N N . PHE A 1 95 ? 3.840 0.106 10.934 1.00 97.38 95 PHE A N 1
ATOM 732 C CA . PHE A 1 95 ? 3.671 0.378 12.361 1.00 97.38 95 PHE A CA 1
ATOM 733 C C . PHE A 1 95 ? 2.253 0.870 12.692 1.00 97.38 95 PHE A C 1
ATOM 735 O O . PHE A 1 95 ? 1.616 0.378 13.628 1.00 97.38 95 PHE A O 1
ATOM 742 N N . LEU A 1 96 ? 1.725 1.805 11.897 1.00 96.56 96 LEU A N 1
ATOM 743 C CA . LEU A 1 96 ? 0.361 2.307 12.073 1.00 96.56 96 LEU A CA 1
ATOM 744 C C . LEU A 1 96 ? -0.679 1.199 11.860 1.00 96.56 96 LEU A C 1
ATOM 746 O O . LEU A 1 96 ? -1.623 1.092 12.636 1.00 96.56 96 LEU A O 1
ATOM 750 N N . LEU A 1 97 ? -0.493 0.342 10.855 1.00 96.56 97 LEU A N 1
ATOM 751 C CA . LEU A 1 97 ? -1.360 -0.809 10.604 1.00 96.56 97 LEU A CA 1
ATOM 752 C C . LEU A 1 97 ? -1.285 -1.839 11.736 1.00 96.56 97 LEU A C 1
ATOM 754 O O . LEU A 1 97 ? -2.321 -2.313 12.191 1.00 96.56 97 LEU A O 1
ATOM 758 N N . ALA A 1 98 ? -0.088 -2.157 12.230 1.00 94.81 98 ALA A N 1
ATOM 759 C CA . ALA A 1 98 ? 0.105 -3.136 13.298 1.00 94.81 98 ALA A CA 1
ATOM 760 C C . ALA A 1 98 ? -0.564 -2.698 14.609 1.00 94.81 98 ALA A C 1
ATOM 762 O O . ALA A 1 98 ? -1.253 -3.491 15.249 1.00 94.81 98 ALA A O 1
ATOM 763 N N . THR A 1 99 ? -0.420 -1.423 14.980 1.00 92.00 99 THR A N 1
ATOM 764 C CA . THR A 1 99 ? -1.088 -0.870 16.170 1.00 92.00 99 THR A CA 1
ATOM 765 C C . THR A 1 99 ? -2.602 -0.779 15.991 1.00 92.00 99 THR A C 1
ATOM 767 O O . THR A 1 99 ? -3.339 -0.959 16.955 1.00 92.00 99 THR A O 1
ATOM 770 N N . ASN A 1 100 ? -3.081 -0.559 14.764 1.00 89.12 100 ASN A N 1
ATOM 771 C CA . ASN A 1 100 ? -4.507 -0.532 14.460 1.00 89.12 100 ASN A CA 1
ATOM 772 C C . ASN A 1 100 ? -5.169 -1.910 14.547 1.00 89.12 100 ASN A C 1
ATOM 774 O O . ASN A 1 100 ? -6.247 -2.041 15.112 1.00 89.12 100 ASN A O 1
ATOM 778 N N . VAL A 1 101 ? -4.513 -2.938 14.002 1.00 86.25 101 VAL A N 1
ATOM 779 C CA . VAL A 1 101 ? -5.000 -4.324 14.044 1.00 86.25 101 VAL A CA 1
ATOM 780 C C . VAL A 1 101 ? -5.023 -4.860 15.478 1.00 86.25 101 VAL A C 1
ATOM 782 O O . VAL A 1 101 ? -5.892 -5.661 15.813 1.00 86.25 101 VAL A O 1
ATOM 785 N N . ALA A 1 102 ? -4.081 -4.420 16.316 1.00 74.12 102 ALA A N 1
ATOM 786 C CA . ALA A 1 102 ? -3.987 -4.816 17.719 1.00 74.12 102 ALA A CA 1
ATOM 787 C C . ALA A 1 102 ? -4.998 -4.108 18.649 1.00 74.12 102 ALA A C 1
ATOM 789 O O . ALA A 1 102 ? -5.100 -4.495 19.813 1.00 74.12 102 ALA A O 1
ATOM 790 N N . ALA A 1 103 ? -5.720 -3.092 18.159 1.00 69.94 103 ALA A N 1
ATOM 791 C CA . ALA A 1 103 ? -6.737 -2.337 18.898 1.00 69.94 103 ALA A CA 1
ATOM 792 C C . ALA A 1 103 ? -8.159 -2.897 18.678 1.00 69.94 103 ALA A C 1
ATOM 794 O O . ALA A 1 103 ? -8.956 -2.909 19.639 1.00 69.94 103 ALA A O 1
#